Protein AF-N1JIE2-F1 (afdb_monomer_lite)

Foldseek 3Di:
DCPVVVVPVPDDPDLPQPPDPDGDPDRPPDDPVPDDPVVNVVVVVVVVVVVVVVPDPPVVVVVVVVVVVVVVVVVVCCCLQPVPVDPPDPPDDPSPVVNVVVCVVCCCVVCVVVVVVVVVVVVVVVVVDDDD

pLDDT: mean 75.72, std 15.7, range [43.19, 97.88]

Structure (mmCIF, N/CA/C/O backbone):
data_AF-N1JIE2-F1
#
_entry.id   AF-N1JIE2-F1
#
loop_
_atom_site.group_PDB
_atom_site.id
_atom_site.type_symbol
_atom_site.label_atom_id
_atom_site.label_alt_id
_atom_site.label_comp_id
_atom_site.label_asym_id
_atom_site.label_entity_id
_atom_site.label_seq_id
_atom_site.pdbx_PDB_ins_code
_atom_site.Cartn_x
_atom_site.Cartn_y
_atom_site.Cartn_z
_atom_site.occupancy
_atom_site.B_iso_or_equiv
_atom_site.auth_seq_id
_atom_site.auth_comp_id
_atom_site.auth_asym_id
_atom_site.auth_atom_id
_atom_site.pdbx_PDB_model_num
ATOM 1 N N . MET A 1 1 ? -17.533 -10.866 -6.896 1.00 51.88 1 MET A N 1
ATOM 2 C CA . MET A 1 1 ? -17.842 -10.342 -5.540 1.00 51.88 1 MET A CA 1
ATOM 3 C C . MET A 1 1 ? -19.150 -9.529 -5.469 1.00 51.88 1 MET A C 1
ATOM 5 O O . MET A 1 1 ? -19.365 -8.846 -4.476 1.00 51.88 1 MET A O 1
ATOM 9 N N . PHE A 1 2 ? -20.045 -9.614 -6.468 1.00 43.19 2 PHE A N 1
ATOM 10 C CA . PHE A 1 2 ? -21.279 -8.805 -6.540 1.00 43.19 2 PHE A CA 1
ATOM 11 C C . PH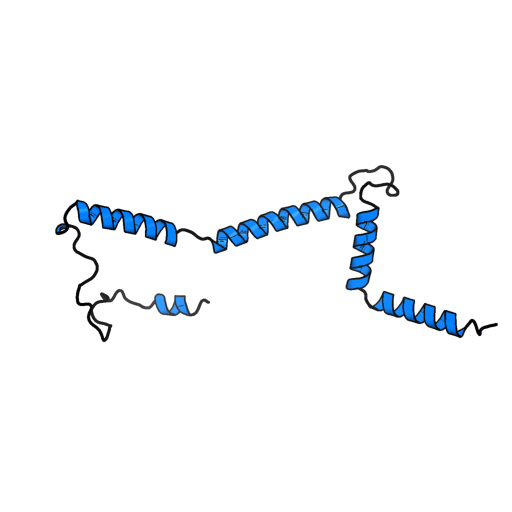E A 1 2 ? -22.567 -9.567 -6.180 1.00 43.19 2 PHE A C 1
ATOM 13 O O . PHE A 1 2 ? -23.608 -8.954 -5.967 1.00 43.19 2 PHE A O 1
ATOM 20 N N . THR A 1 3 ? -22.497 -10.889 -6.004 1.00 48.50 3 THR A N 1
ATOM 21 C CA . THR A 1 3 ? -23.642 -11.733 -5.611 1.00 48.50 3 THR A CA 1
ATOM 22 C C . THR A 1 3 ? -24.183 -11.413 -4.211 1.00 48.50 3 THR A C 1
ATOM 24 O O . THR A 1 3 ? -25.316 -11.748 -3.880 1.00 48.50 3 THR A O 1
ATOM 27 N N . THR A 1 4 ? -23.407 -10.711 -3.382 1.00 54.00 4 THR A N 1
ATOM 28 C CA . THR A 1 4 ? -23.801 -10.304 -2.026 1.00 54.00 4 THR A CA 1
ATOM 29 C C . THR A 1 4 ? -24.613 -9.008 -1.983 1.00 54.00 4 THR A C 1
ATOM 31 O O . THR A 1 4 ? -25.291 -8.765 -0.984 1.00 54.00 4 THR A O 1
ATOM 34 N N . LEU A 1 5 ? -24.568 -8.181 -3.035 1.00 51.78 5 LEU A N 1
ATOM 35 C CA . LEU A 1 5 ? -25.317 -6.919 -3.096 1.00 51.78 5 LEU A CA 1
ATOM 36 C C . LEU A 1 5 ? -26.771 -7.147 -3.516 1.00 51.78 5 LEU A C 1
ATOM 38 O O . LEU A 1 5 ? -27.670 -6.583 -2.898 1.00 51.78 5 LEU A O 1
ATOM 42 N N . ILE A 1 6 ? -27.009 -8.058 -4.462 1.00 54.22 6 ILE A N 1
ATOM 43 C CA . ILE A 1 6 ? -28.364 -8.438 -4.900 1.00 54.22 6 ILE A CA 1
ATOM 44 C C . ILE A 1 6 ? -29.143 -9.081 -3.740 1.00 54.22 6 ILE A C 1
ATOM 46 O O . ILE A 1 6 ? -30.315 -8.789 -3.532 1.00 54.22 6 ILE A O 1
ATOM 50 N N . ARG A 1 7 ? -28.464 -9.854 -2.880 1.00 52.22 7 ARG A N 1
ATOM 51 C CA . ARG A 1 7 ? -29.071 -10.460 -1.682 1.00 52.22 7 ARG A CA 1
ATOM 52 C C . ARG A 1 7 ? -29.411 -9.457 -0.569 1.00 52.22 7 ARG A C 1
ATOM 54 O O . ARG A 1 7 ? -30.134 -9.806 0.355 1.00 52.22 7 ARG A O 1
ATOM 61 N N . ARG A 1 8 ? -28.857 -8.240 -0.613 1.00 47.38 8 ARG A N 1
ATOM 62 C CA . ARG A 1 8 ? -29.042 -7.205 0.422 1.00 47.38 8 ARG A CA 1
ATOM 63 C C . ARG A 1 8 ? -30.113 -6.175 0.082 1.00 47.38 8 ARG A C 1
ATOM 65 O O . ARG A 1 8 ? -30.630 -5.564 1.008 1.00 47.38 8 ARG A O 1
ATOM 72 N N . ALA A 1 9 ? -30.445 -5.993 -1.194 1.00 53.16 9 ALA A N 1
ATOM 73 C CA . ALA A 1 9 ? -31.469 -5.038 -1.619 1.00 53.16 9 ALA A CA 1
ATOM 74 C C . ALA A 1 9 ? -32.904 -5.496 -1.284 1.00 53.16 9 ALA A C 1
ATOM 76 O O . ALA A 1 9 ? -33.776 -4.654 -1.121 1.00 53.16 9 ALA A O 1
ATOM 77 N N . GLY A 1 10 ? -33.138 -6.807 -1.132 1.00 49.38 10 GLY A N 1
ATOM 78 C CA . GLY A 1 10 ? -34.453 -7.382 -0.806 1.00 49.38 10 GLY A CA 1
ATOM 79 C C . GLY A 1 10 ? -34.708 -7.665 0.679 1.00 49.38 10 GLY A C 1
ATOM 80 O O . GLY A 1 10 ? -35.721 -8.270 1.009 1.00 49.38 10 GLY A O 1
ATOM 81 N N . LEU A 1 11 ? -33.798 -7.285 1.585 1.00 48.06 11 LEU A N 1
ATOM 82 C CA . LEU A 1 11 ? -34.021 -7.456 3.022 1.00 48.06 11 LEU A CA 1
ATOM 83 C C . LEU A 1 11 ? -34.729 -6.218 3.570 1.00 48.06 11 LEU A C 1
ATOM 85 O O . LEU A 1 11 ? -34.096 -5.219 3.916 1.00 48.06 11 LEU A O 1
ATOM 89 N N . GLU A 1 12 ? -36.052 -6.315 3.651 1.00 52.25 12 GLU A N 1
ATOM 90 C CA . GLU A 1 12 ? -36.877 -5.479 4.514 1.00 52.25 12 GLU A CA 1
ATOM 91 C C . GLU A 1 12 ? -36.228 -5.389 5.911 1.00 52.25 12 GLU A C 1
ATOM 93 O O . GLU A 1 12 ? -35.657 -6.367 6.410 1.00 52.25 12 GLU A O 1
ATOM 98 N N . LYS A 1 13 ? -36.254 -4.209 6.546 1.00 52.06 13 LYS A N 1
ATOM 99 C CA . LYS A 1 13 ? -35.737 -4.010 7.912 1.00 52.06 13 LYS A CA 1
ATOM 100 C C . LYS A 1 13 ? -36.641 -4.726 8.920 1.00 52.06 13 LYS A C 1
ATOM 102 O O . LYS A 1 13 ? -37.364 -4.098 9.686 1.00 52.06 13 LYS A O 1
ATOM 107 N N . VAL A 1 14 ? -36.564 -6.046 8.963 1.00 53.31 14 VAL A N 1
ATOM 108 C CA . VAL A 1 14 ? -37.106 -6.822 10.069 1.00 53.31 14 VAL A CA 1
ATOM 109 C C . VAL A 1 14 ? -36.276 -6.506 11.318 1.00 53.31 14 VAL A C 1
ATOM 111 O O . VAL A 1 14 ? -35.039 -6.535 11.258 1.00 53.31 14 VAL A O 1
ATOM 114 N N . PRO A 1 15 ? -36.898 -6.158 12.459 1.00 55.75 15 PRO A N 1
ATOM 115 C CA . PRO A 1 15 ? -36.154 -6.025 13.698 1.00 55.75 15 PRO A CA 1
ATOM 116 C C . PRO A 1 15 ? -35.484 -7.377 13.953 1.00 55.75 15 PRO A C 1
ATOM 118 O O . PRO A 1 15 ? -36.150 -8.405 14.044 1.00 55.75 15 PRO A O 1
ATOM 121 N N . PHE A 1 16 ? -34.151 -7.375 14.029 1.00 54.75 16 PHE A N 1
ATOM 122 C CA . PHE A 1 16 ? -33.267 -8.544 14.151 1.00 54.75 16 PHE A CA 1
ATOM 123 C C . PHE A 1 16 ? -33.578 -9.498 15.329 1.00 54.75 16 PHE A C 1
ATOM 125 O O . PHE A 1 16 ? -32.829 -10.439 15.564 1.00 54.75 16 PHE A O 1
ATOM 132 N N . ALA A 1 17 ? -34.648 -9.267 16.088 1.00 54.56 17 ALA A N 1
ATOM 133 C CA . ALA A 1 17 ? -35.045 -10.050 17.246 1.00 54.56 17 ALA A CA 1
ATOM 134 C C . ALA A 1 17 ? -35.741 -11.382 16.900 1.00 54.56 17 ALA A C 1
ATOM 136 O O . ALA A 1 17 ? -35.698 -12.296 17.720 1.00 54.56 17 ALA A O 1
ATOM 137 N N . ASN A 1 18 ? -36.349 -11.524 15.713 1.00 54.69 18 ASN A N 1
ATOM 138 C CA . ASN A 1 18 ? -37.328 -12.602 15.477 1.00 54.69 18 ASN A CA 1
ATOM 139 C C . ASN A 1 18 ? -36.900 -13.677 14.459 1.00 54.69 18 ASN A C 1
ATOM 141 O O . ASN A 1 18 ? -37.648 -14.619 14.229 1.00 54.69 18 ASN A O 1
ATOM 145 N N . ILE A 1 19 ? -35.716 -13.556 13.850 1.00 59.75 19 ILE A N 1
ATOM 146 C CA . ILE A 1 19 ? -35.263 -14.421 12.736 1.00 59.75 19 ILE A CA 1
ATOM 147 C C . ILE A 1 19 ? -34.171 -15.427 13.130 1.00 59.75 19 ILE A C 1
ATOM 149 O O . ILE A 1 19 ? -33.772 -16.254 12.313 1.00 59.75 19 ILE A O 1
ATOM 153 N N . THR A 1 20 ? -33.646 -15.367 14.356 1.00 65.19 20 THR A N 1
ATOM 154 C CA . THR A 1 20 ? -32.570 -16.256 14.810 1.00 65.19 20 THR A CA 1
ATOM 155 C C . THR A 1 20 ? -33.113 -17.321 15.758 1.00 65.19 20 THR A C 1
ATOM 157 O O . THR A 1 20 ? -33.767 -17.000 16.746 1.00 65.19 20 THR A O 1
ATOM 160 N N . CYS A 1 21 ? -32.782 -18.594 15.501 1.00 70.06 21 CYS A N 1
ATOM 161 C CA . CYS A 1 21 ? -33.123 -19.735 16.369 1.00 70.06 21 CYS A CA 1
ATOM 162 C C . CYS A 1 21 ? -32.688 -19.520 17.835 1.00 70.06 21 CYS A C 1
ATOM 164 O O . CYS A 1 21 ? -33.277 -20.066 18.763 1.00 70.06 21 CYS A O 1
ATOM 166 N N . TYR A 1 22 ? -31.677 -18.677 18.047 1.00 64.75 22 TYR A N 1
ATOM 167 C CA . TYR A 1 22 ? -31.234 -18.233 19.359 1.00 64.75 22 TYR A CA 1
ATOM 168 C C . TYR A 1 22 ? -31.669 -16.785 19.592 1.00 64.75 22 TYR A C 1
ATOM 170 O O . TYR A 1 22 ? -31.225 -15.872 18.891 1.00 64.75 22 TYR A O 1
ATOM 178 N N . LYS A 1 23 ? -32.527 -16.571 20.594 1.00 66.31 23 LYS A N 1
ATOM 179 C CA . LYS A 1 23 ? -32.925 -15.234 21.055 1.00 66.31 23 LYS A CA 1
ATOM 180 C C . LYS A 1 23 ? -31.768 -14.608 21.829 1.00 66.31 23 LYS A C 1
ATOM 182 O O . LYS A 1 23 ? -31.193 -15.243 22.717 1.00 66.31 23 LYS A O 1
ATOM 187 N N . SER A 1 24 ? -31.413 -13.359 21.529 1.00 69.25 24 SER A N 1
ATOM 188 C CA . SER A 1 24 ? -30.429 -12.656 22.350 1.00 69.25 24 SER A CA 1
ATOM 189 C C . SER A 1 24 ? -31.008 -12.433 23.751 1.00 69.25 24 SER A C 1
ATOM 191 O O . SER A 1 24 ? -32.102 -11.899 23.904 1.00 69.25 24 SER A O 1
ATOM 193 N N . LYS A 1 25 ? -30.262 -12.801 24.805 1.00 69.19 25 LYS A N 1
ATOM 194 C CA . LYS A 1 25 ? -30.674 -12.540 26.203 1.00 69.19 25 LYS A CA 1
ATOM 195 C C . LYS A 1 25 ? -30.877 -11.045 26.488 1.00 69.19 25 LYS A C 1
ATOM 197 O O . LYS A 1 25 ? -31.563 -10.684 27.435 1.00 69.19 25 LYS A O 1
ATOM 202 N N . LYS A 1 26 ? -30.251 -10.177 25.687 1.00 71.25 26 LYS A N 1
ATOM 203 C CA . LYS A 1 26 ? -30.372 -8.724 25.770 1.00 71.25 26 LYS A CA 1
ATOM 204 C C . LYS A 1 26 ? -30.711 -8.165 24.396 1.00 71.25 26 LYS A C 1
ATOM 206 O O . LYS A 1 26 ? -30.048 -8.512 23.416 1.00 71.25 26 LYS A O 1
ATOM 211 N N . VAL A 1 27 ? -31.729 -7.313 24.330 1.00 72.12 27 VAL A N 1
ATOM 212 C CA . VAL A 1 27 ? -32.074 -6.571 23.115 1.00 72.12 27 VAL A CA 1
ATOM 213 C C . VAL A 1 27 ? -30.975 -5.542 22.852 1.00 72.12 27 VAL A C 1
ATOM 215 O O . VAL A 1 27 ? -30.501 -4.860 23.763 1.00 72.12 27 VAL A O 1
ATOM 218 N N . TRP A 1 28 ? -30.522 -5.485 21.605 1.00 72.56 28 TRP A N 1
ATOM 219 C CA . TRP A 1 28 ? -29.651 -4.432 21.097 1.00 72.56 28 TRP A CA 1
ATOM 220 C C . TRP A 1 28 ? -30.497 -3.555 20.166 1.00 72.56 28 TRP A C 1
ATOM 222 O O . TRP A 1 28 ? -31.269 -4.131 19.400 1.00 72.56 28 TRP A O 1
ATOM 232 N N . PRO A 1 29 ? -30.372 -2.216 20.155 1.00 80.56 29 PRO A N 1
ATOM 233 C CA . PRO A 1 29 ? -29.461 -1.351 20.909 1.00 80.56 29 PRO A CA 1
ATOM 234 C C . PRO A 1 29 ? -29.870 -1.187 22.383 1.00 80.56 29 PRO A C 1
ATOM 236 O O . PRO A 1 29 ? -31.047 -1.307 22.702 1.00 80.56 29 PRO A O 1
ATOM 239 N N . PRO A 1 30 ? -28.922 -0.911 23.296 1.00 81.12 30 PRO A N 1
ATOM 240 C CA . PRO A 1 30 ? -29.272 -0.528 24.659 1.00 81.12 30 PRO A CA 1
ATOM 241 C C . PRO A 1 30 ? -29.927 0.861 24.677 1.00 81.12 30 PRO A C 1
ATOM 243 O O . PRO A 1 30 ? -29.462 1.768 23.987 1.00 81.12 30 PRO A O 1
ATOM 246 N N . ASP A 1 31 ? -30.946 1.043 25.516 1.00 84.62 31 ASP A N 1
ATOM 247 C CA . ASP A 1 31 ? -31.550 2.356 25.760 1.00 84.62 31 ASP A CA 1
ATOM 248 C C . ASP A 1 31 ? -30.521 3.300 26.403 1.00 84.62 31 ASP A C 1
ATOM 250 O O . ASP A 1 31 ? -30.138 3.132 27.564 1.00 84.62 31 ASP A O 1
ATOM 254 N N . PHE A 1 32 ? -30.060 4.304 25.652 1.00 80.81 32 PHE A N 1
ATOM 255 C CA . PHE A 1 32 ? -29.037 5.248 26.119 1.00 80.81 32 PHE A CA 1
ATOM 256 C C . PHE A 1 32 ? -29.528 6.185 27.227 1.00 80.81 32 PHE A C 1
ATOM 258 O O . PHE A 1 32 ? -28.719 6.619 28.039 1.00 80.81 32 PHE A O 1
ATOM 265 N N . SER A 1 33 ? -30.837 6.427 27.316 1.00 84.81 33 SER A N 1
ATOM 266 C CA . SER A 1 33 ? -31.453 7.269 28.350 1.00 84.81 33 SER A CA 1
ATOM 267 C C . SER A 1 33 ? -31.403 6.663 29.755 1.00 84.81 33 SER A C 1
ATOM 269 O O . SER A 1 33 ? -31.499 7.390 30.736 1.00 84.81 33 SER A O 1
ATOM 271 N N . LYS A 1 34 ? -31.236 5.339 29.869 1.00 87.50 34 LYS A N 1
ATOM 272 C CA . LYS A 1 34 ? -31.198 4.610 31.150 1.00 87.50 34 LYS A CA 1
ATOM 273 C C . LYS A 1 34 ? -29.769 4.342 31.643 1.00 87.50 34 LYS A C 1
ATOM 275 O O . LYS A 1 34 ? -29.583 3.735 32.695 1.00 87.50 34 LYS A O 1
ATOM 280 N N . LEU A 1 35 ? -28.750 4.720 30.866 1.00 85.31 35 LEU A N 1
ATOM 281 C CA . LEU A 1 35 ? -27.343 4.454 31.167 1.00 85.31 35 LEU A CA 1
ATOM 282 C C . LEU A 1 35 ? -26.718 5.612 31.952 1.00 85.31 35 LEU A C 1
ATOM 284 O O . LEU A 1 35 ? -26.958 6.779 31.667 1.00 85.31 35 LEU A O 1
ATOM 288 N N . SER A 1 36 ? -25.834 5.289 32.899 1.00 93.19 36 SER A N 1
ATOM 289 C CA . SER A 1 36 ? -25.010 6.304 33.565 1.00 93.19 36 SER A CA 1
ATOM 290 C C . SER A 1 36 ? -24.124 7.034 32.545 1.00 93.19 36 SER A C 1
ATOM 292 O O . SER A 1 36 ? -23.556 6.397 31.650 1.00 93.19 36 SER A O 1
ATOM 294 N N . ALA A 1 37 ? -23.905 8.341 32.730 1.00 91.75 37 ALA A N 1
ATOM 295 C CA . ALA A 1 37 ? -23.042 9.165 31.872 1.00 91.75 37 ALA A CA 1
ATOM 296 C C . ALA A 1 37 ? -21.640 8.554 31.666 1.00 91.75 37 ALA A C 1
ATOM 298 O O . ALA A 1 37 ? -21.089 8.558 30.561 1.00 91.75 37 ALA A O 1
ATOM 299 N N . LYS A 1 38 ? -21.082 7.913 32.704 1.00 93.88 38 LYS A N 1
ATOM 300 C CA . LYS A 1 38 ? -19.796 7.198 32.621 1.00 93.88 38 LYS A CA 1
ATOM 301 C C . LYS A 1 38 ? -19.849 6.031 31.632 1.00 93.88 38 LYS A C 1
ATOM 303 O O . LYS A 1 38 ? -18.882 5.775 30.911 1.00 93.88 38 LYS A O 1
ATOM 308 N N . GLN A 1 39 ? -20.955 5.291 31.599 1.00 90.25 39 GLN A N 1
ATOM 309 C CA . GLN A 1 39 ? -21.143 4.171 30.675 1.00 90.25 39 GLN A CA 1
ATOM 310 C C . GLN A 1 39 ? -21.409 4.665 29.251 1.00 90.25 39 GLN A C 1
ATOM 312 O O . GLN A 1 39 ? -20.815 4.126 28.313 1.00 90.25 39 GLN A O 1
ATOM 317 N N . GLN A 1 40 ? -22.218 5.715 29.095 1.00 91.94 40 GLN A N 1
ATOM 318 C CA . GLN A 1 40 ? -22.467 6.364 27.809 1.00 91.94 40 GLN A CA 1
ATOM 319 C C . GLN A 1 40 ? -21.158 6.829 27.155 1.00 91.94 40 GLN A C 1
ATOM 321 O O . GLN A 1 40 ? -20.861 6.432 26.025 1.00 91.94 40 GLN A O 1
ATOM 326 N N . PHE A 1 41 ? -20.297 7.527 27.900 1.00 94.31 41 PHE A N 1
ATOM 327 C CA . PHE A 1 41 ? -18.996 7.977 27.400 1.00 94.31 41 PHE A CA 1
ATOM 328 C C . PHE A 1 41 ? -18.108 6.817 26.906 1.00 94.31 41 PHE A C 1
ATOM 330 O O . PHE A 1 41 ? -17.430 6.913 25.875 1.00 94.31 41 PHE A O 1
ATOM 337 N N . ARG A 1 42 ? -18.129 5.661 27.591 1.00 93.94 42 ARG A N 1
ATOM 338 C CA . ARG A 1 42 ? -17.390 4.462 27.143 1.00 93.94 42 ARG A CA 1
ATOM 339 C C . ARG A 1 42 ? -17.929 3.919 25.820 1.00 93.94 42 ARG A C 1
ATOM 341 O O . ARG A 1 42 ? -17.131 3.466 24.990 1.00 93.94 42 ARG A O 1
ATOM 348 N N . PHE A 1 43 ? -19.246 3.939 25.618 1.00 92.50 43 PHE A N 1
ATOM 349 C CA . PHE A 1 43 ? -19.859 3.510 24.361 1.00 92.50 43 PHE A CA 1
ATOM 350 C C . PHE A 1 43 ? -19.547 4.474 23.225 1.00 92.50 43 PHE A C 1
ATOM 352 O O . PHE A 1 43 ? -19.086 4.019 22.178 1.00 92.50 43 PHE A O 1
ATOM 359 N N . GLU A 1 44 ? -19.675 5.778 23.446 1.00 93.88 44 GLU A N 1
ATOM 360 C CA . GLU A 1 44 ? -19.315 6.802 22.462 1.00 93.88 44 GLU A CA 1
ATOM 361 C C . GLU A 1 44 ? -17.853 6.677 22.026 1.00 93.88 44 GLU A C 1
ATOM 363 O O . GLU A 1 44 ? -17.550 6.627 20.830 1.00 93.88 44 GLU A O 1
ATOM 368 N N . ARG A 1 45 ? -16.929 6.512 22.983 1.00 96.12 45 ARG A N 1
ATOM 369 C CA . ARG A 1 45 ? -15.508 6.294 22.680 1.00 96.12 45 ARG A CA 1
ATOM 370 C C . ARG A 1 45 ? -15.290 5.024 21.855 1.00 96.12 45 ARG A C 1
ATOM 372 O O . ARG A 1 45 ? -14.485 5.022 20.921 1.00 96.12 45 ARG A O 1
ATOM 379 N N . LYS A 1 46 ? -15.994 3.933 22.174 1.00 93.94 46 LYS A N 1
ATOM 380 C CA . LYS A 1 46 ? -15.910 2.666 21.428 1.00 93.94 46 LYS A CA 1
ATOM 381 C C . LYS A 1 46 ? -16.479 2.810 20.013 1.00 93.94 46 LYS A C 1
ATOM 383 O O . LYS A 1 46 ? -15.877 2.280 19.078 1.00 93.94 46 LYS A O 1
ATOM 388 N N . LEU A 1 47 ? -17.576 3.545 19.844 1.00 92.06 47 LEU A N 1
ATOM 389 C CA . LEU A 1 47 ? -18.186 3.829 18.545 1.00 92.06 47 LEU A CA 1
ATOM 390 C C . LEU A 1 47 ? -17.263 4.679 17.672 1.00 92.06 47 LEU A C 1
ATOM 392 O O . LEU A 1 47 ? -16.971 4.255 16.558 1.00 92.06 47 LEU A O 1
ATOM 396 N N . LYS A 1 48 ? -16.710 5.784 18.190 1.00 94.94 48 LYS A N 1
ATOM 397 C CA . LYS A 1 48 ? -15.745 6.637 17.464 1.00 94.94 48 LYS A CA 1
ATOM 398 C C . LYS A 1 48 ? -14.513 5.855 16.989 1.00 94.94 48 LYS A C 1
ATOM 400 O O . LYS A 1 48 ? -14.040 6.032 15.869 1.00 94.94 48 LYS A O 1
ATOM 405 N N . ARG A 1 49 ? -13.996 4.941 17.817 1.00 96.31 49 ARG A N 1
ATOM 406 C CA . ARG A 1 49 ? -12.873 4.062 17.435 1.00 96.31 49 ARG A CA 1
ATOM 407 C C . ARG A 1 49 ? -13.262 3.088 16.323 1.00 96.31 49 ARG A C 1
ATOM 409 O O . ARG A 1 49 ? -12.526 2.932 15.352 1.00 96.31 49 ARG A O 1
ATOM 416 N N . ARG A 1 50 ? -14.414 2.427 16.463 1.00 94.44 50 ARG A N 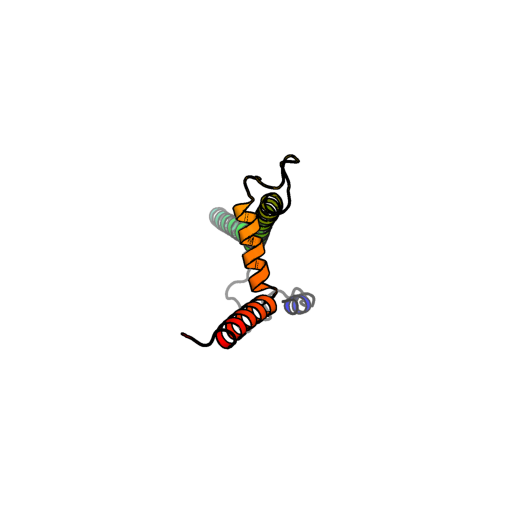1
ATOM 417 C CA . ARG A 1 50 ? -14.901 1.449 15.480 1.00 94.44 50 ARG A CA 1
ATOM 418 C C . ARG A 1 50 ? -15.283 2.110 14.161 1.00 94.44 50 ARG A C 1
ATOM 420 O O . ARG A 1 50 ? -14.998 1.529 13.120 1.00 94.44 50 ARG A O 1
ATOM 427 N N . SER A 1 51 ? -15.866 3.308 14.187 1.00 91.50 51 SER A N 1
ATOM 428 C CA . SER A 1 51 ? -16.168 4.070 12.976 1.00 91.50 51 SER A CA 1
ATOM 429 C C . SER A 1 51 ? -14.877 4.445 12.259 1.00 91.50 51 SER A C 1
ATOM 431 O O . SER A 1 51 ? -14.745 4.111 11.088 1.00 91.50 51 SER A O 1
ATOM 433 N N . LYS A 1 52 ? -13.871 4.991 12.959 1.00 89.69 52 LYS A N 1
ATOM 434 C CA . LYS A 1 52 ? -12.550 5.271 12.369 1.00 89.69 52 LYS A CA 1
ATOM 435 C C . LYS A 1 52 ? -11.942 4.032 11.700 1.00 89.69 52 LYS A C 1
ATOM 437 O O . LYS A 1 52 ? -11.417 4.133 10.597 1.00 89.69 52 LYS A O 1
ATOM 442 N N . LEU A 1 53 ? -12.063 2.857 12.322 1.00 88.56 53 LEU A N 1
ATOM 443 C CA . LEU A 1 53 ? -11.555 1.605 11.752 1.00 88.56 53 LEU A CA 1
ATOM 444 C C . LEU A 1 53 ? -12.372 1.106 10.546 1.00 88.56 53 LEU A C 1
ATOM 446 O O . LEU A 1 53 ? -11.801 0.557 9.611 1.00 88.56 53 LEU A O 1
ATOM 450 N N . LYS A 1 54 ? -13.698 1.293 10.543 1.00 86.50 54 LYS A N 1
ATOM 451 C CA . LYS A 1 54 ? -14.573 0.939 9.408 1.00 86.50 54 LYS A CA 1
ATOM 452 C C . LYS A 1 54 ? -14.389 1.877 8.215 1.00 86.50 54 LYS A C 1
ATOM 454 O O . LYS A 1 54 ? -14.485 1.429 7.076 1.00 86.50 54 LYS A O 1
ATOM 459 N N . TRP A 1 55 ? -14.125 3.152 8.491 1.00 84.81 55 TRP A N 1
ATOM 460 C CA . TRP A 1 55 ? -13.863 4.181 7.488 1.00 84.81 55 TRP A CA 1
ATOM 461 C C . TRP A 1 55 ? -12.427 4.152 6.965 1.00 84.81 55 TRP A C 1
ATOM 463 O O . TRP A 1 55 ? -12.175 4.628 5.862 1.00 84.81 55 TRP A O 1
ATOM 473 N N . ALA A 1 56 ? -11.490 3.539 7.692 1.00 89.06 56 ALA A N 1
ATOM 474 C CA . ALA A 1 56 ? -10.172 3.251 7.151 1.00 89.06 56 ALA A CA 1
ATOM 475 C C . ALA A 1 56 ? -10.310 2.318 5.931 1.00 89.06 56 ALA A C 1
ATOM 477 O O . ALA A 1 56 ? -10.774 1.181 6.042 1.00 89.06 56 ALA A O 1
ATOM 478 N N . ARG A 1 57 ? -9.886 2.788 4.749 1.00 87.19 57 ARG A N 1
ATOM 479 C CA . ARG A 1 57 ? -9.824 2.005 3.499 1.00 87.19 57 ARG A CA 1
ATOM 480 C C . ARG A 1 57 ? -8.373 1.647 3.155 1.00 87.19 57 ARG A C 1
ATOM 482 O O . ARG A 1 57 ? -7.837 2.136 2.162 1.00 87.19 57 ARG A O 1
ATOM 489 N N . PRO A 1 58 ? -7.713 0.769 3.935 1.00 89.19 58 PRO A N 1
ATOM 490 C CA . PRO A 1 58 ? -6.290 0.493 3.760 1.00 89.19 58 PRO A CA 1
ATOM 491 C C . PRO A 1 58 ? -5.974 -0.140 2.401 1.00 89.19 58 PRO A C 1
ATOM 493 O O . PRO A 1 58 ? -4.908 0.104 1.856 1.00 89.19 58 PRO A O 1
ATOM 496 N N . ARG A 1 59 ? -6.892 -0.927 1.824 1.00 88.94 59 ARG A N 1
ATOM 497 C CA . ARG A 1 59 ? -6.693 -1.555 0.506 1.00 88.94 59 ARG A CA 1
ATOM 498 C C . ARG A 1 59 ? -6.668 -0.532 -0.631 1.00 88.94 59 ARG A C 1
ATOM 500 O O . ARG A 1 59 ? -5.813 -0.633 -1.498 1.00 88.94 59 ARG A O 1
ATOM 507 N N . TRP A 1 60 ? -7.561 0.458 -0.592 1.00 91.06 60 TRP A N 1
ATOM 508 C CA . TRP A 1 60 ? -7.607 1.519 -1.600 1.00 91.06 60 TRP A CA 1
ATOM 509 C C . TRP A 1 60 ? -6.363 2.401 -1.526 1.00 91.06 60 TRP A C 1
ATOM 511 O O . TRP A 1 60 ? -5.689 2.601 -2.527 1.00 91.06 60 TRP A O 1
ATOM 521 N N . VAL A 1 61 ? -5.988 2.827 -0.315 1.00 93.25 61 VAL A N 1
ATOM 522 C CA . VAL A 1 61 ? -4.773 3.628 -0.099 1.00 93.25 61 VAL A CA 1
ATOM 523 C C . VAL A 1 61 ? -3.520 2.872 -0.547 1.00 93.25 61 VAL A C 1
ATOM 525 O O . VAL A 1 61 ? -2.649 3.464 -1.172 1.00 93.25 61 VAL A O 1
ATOM 528 N N . LYS A 1 62 ? -3.428 1.562 -0.275 1.00 95.06 62 LYS A N 1
ATOM 529 C CA . LYS A 1 62 ? -2.334 0.723 -0.790 1.00 95.06 62 LYS A CA 1
ATOM 530 C C . LYS A 1 62 ? -2.309 0.700 -2.320 1.00 95.06 62 LYS A C 1
ATOM 532 O O . LYS A 1 62 ? -1.243 0.885 -2.890 1.00 95.06 62 LYS A O 1
ATOM 537 N N . GLY A 1 63 ? -3.465 0.525 -2.965 1.00 96.81 63 GLY A N 1
ATOM 538 C CA . GLY A 1 63 ? -3.578 0.547 -4.426 1.00 96.81 63 GLY A CA 1
ATOM 539 C C . GLY A 1 63 ? -3.113 1.871 -5.031 1.00 96.81 63 GLY A C 1
ATOM 540 O O . GLY A 1 63 ? -2.268 1.865 -5.916 1.00 96.81 63 GLY A O 1
ATOM 541 N N . VAL A 1 64 ? -3.580 3.002 -4.492 1.00 96.94 64 VAL A N 1
ATOM 542 C CA . VAL A 1 64 ? -3.166 4.338 -4.956 1.00 96.94 64 VAL A CA 1
ATOM 543 C C . VAL A 1 64 ? -1.667 4.561 -4.754 1.00 96.94 64 VAL A C 1
ATOM 545 O O . VAL A 1 64 ? -1.012 5.080 -5.646 1.00 96.94 64 VAL A O 1
ATOM 548 N N . LYS A 1 65 ? -1.094 4.122 -3.626 1.00 96.50 65 LYS A N 1
ATOM 549 C CA . LYS A 1 65 ? 0.354 4.235 -3.384 1.00 96.50 65 LYS A CA 1
ATOM 550 C C . LYS A 1 65 ? 1.186 3.415 -4.370 1.00 96.50 65 LYS A C 1
ATOM 552 O O . LYS A 1 65 ? 2.217 3.894 -4.827 1.00 96.50 65 LYS A O 1
ATOM 557 N N . ILE A 1 66 ? 0.739 2.204 -4.705 1.00 97.81 66 ILE A N 1
ATOM 558 C CA . ILE A 1 66 ? 1.392 1.377 -5.730 1.00 97.81 66 ILE A CA 1
ATOM 559 C C . ILE A 1 66 ? 1.270 2.055 -7.094 1.00 97.81 66 ILE A C 1
ATOM 561 O O . ILE A 1 66 ? 2.271 2.173 -7.790 1.00 97.81 66 ILE A O 1
ATOM 565 N N . ALA A 1 67 ? 0.083 2.557 -7.444 1.00 97.69 67 ALA A N 1
ATOM 566 C CA . ALA A 1 67 ? -0.140 3.271 -8.698 1.00 97.69 67 ALA A CA 1
ATOM 567 C C . ALA A 1 67 ? 0.754 4.518 -8.808 1.00 97.69 67 ALA A C 1
ATOM 569 O O . ALA A 1 67 ? 1.405 4.718 -9.828 1.00 97.69 67 ALA A O 1
ATOM 570 N N . GLN A 1 68 ? 0.867 5.299 -7.733 1.00 97.38 68 GLN A N 1
ATOM 571 C CA . GLN A 1 68 ? 1.735 6.474 -7.663 1.00 97.38 68 GLN A CA 1
ATOM 572 C C . GLN A 1 68 ? 3.216 6.105 -7.825 1.00 97.38 68 GLN A C 1
ATOM 574 O O . GLN A 1 68 ? 3.942 6.764 -8.563 1.00 97.38 68 GLN A O 1
ATOM 579 N N . LEU A 1 69 ? 3.681 5.040 -7.166 1.00 97.56 69 LEU A N 1
ATOM 580 C CA . LEU A 1 69 ? 5.064 4.585 -7.324 1.00 97.56 69 LEU A CA 1
ATOM 581 C C . LEU A 1 69 ? 5.310 4.039 -8.737 1.00 97.56 69 LEU A C 1
ATOM 583 O O . LEU A 1 69 ? 6.343 4.334 -9.332 1.00 97.56 69 LEU A O 1
ATOM 587 N N . SER A 1 70 ? 4.342 3.316 -9.307 1.00 97.38 70 SER A N 1
ATOM 588 C CA . SER A 1 70 ? 4.432 2.837 -10.687 1.00 97.38 70 SER A CA 1
ATOM 589 C C . SER A 1 70 ? 4.453 3.979 -11.697 1.00 97.38 70 SER A C 1
ATOM 591 O O . SER A 1 70 ? 5.241 3.920 -12.632 1.00 97.38 70 SER A O 1
ATOM 593 N N . SER A 1 71 ? 3.670 5.047 -11.499 1.00 97.88 71 SER A N 1
ATOM 594 C CA . SER A 1 71 ? 3.669 6.185 -12.421 1.00 97.88 71 SER A CA 1
ATOM 595 C C . SER A 1 71 ? 5.003 6.923 -12.389 1.00 97.88 71 SER A C 1
ATOM 597 O O . SER A 1 71 ? 5.522 7.278 -13.441 1.00 97.88 71 SER A O 1
ATOM 599 N N . ILE A 1 72 ? 5.595 7.100 -11.201 1.00 96.31 72 ILE A N 1
ATOM 600 C CA . ILE A 1 72 ? 6.932 7.694 -11.061 1.00 96.31 72 ILE A CA 1
ATOM 601 C C . ILE A 1 72 ? 7.975 6.827 -11.776 1.00 96.31 72 ILE A C 1
ATOM 603 O O . ILE A 1 72 ? 8.789 7.348 -12.534 1.00 96.31 72 ILE A O 1
ATOM 607 N N . LEU A 1 73 ? 7.933 5.506 -11.578 1.00 95.88 73 LEU A N 1
ATOM 608 C CA . LEU A 1 73 ? 8.868 4.580 -12.216 1.00 95.88 73 LEU A CA 1
ATOM 609 C C . LEU A 1 73 ? 8.734 4.613 -13.743 1.00 95.88 73 LEU A C 1
ATOM 611 O O . LEU A 1 73 ? 9.746 4.721 -14.427 1.00 95.88 73 LEU A O 1
ATOM 615 N N . ILE A 1 74 ? 7.508 4.590 -14.275 1.00 94.00 74 ILE A N 1
ATOM 616 C CA . ILE A 1 74 ? 7.247 4.681 -15.721 1.00 94.00 74 ILE A CA 1
ATOM 617 C C . ILE A 1 74 ? 7.853 5.964 -16.301 1.00 94.00 74 ILE A C 1
ATOM 619 O O . ILE A 1 74 ? 8.529 5.905 -17.327 1.00 94.00 74 ILE A O 1
ATOM 623 N N . VAL A 1 75 ? 7.668 7.108 -15.634 1.00 93.81 75 VAL A N 1
ATOM 624 C CA . VAL A 1 75 ? 8.240 8.389 -16.082 1.00 93.81 75 VAL A CA 1
ATOM 625 C C . VAL A 1 75 ? 9.769 8.368 -16.029 1.00 93.81 75 VAL A C 1
ATOM 627 O O . VAL A 1 75 ? 10.406 8.826 -16.973 1.00 93.81 75 VAL A O 1
ATOM 630 N N . MET A 1 76 ? 10.374 7.799 -14.981 1.00 91.50 76 MET A N 1
ATOM 631 C CA . MET A 1 76 ? 11.836 7.662 -14.904 1.00 91.50 76 MET A CA 1
ATOM 632 C C . MET A 1 76 ? 12.392 6.761 -16.012 1.00 91.50 76 MET A C 1
ATOM 634 O O . MET A 1 76 ? 13.367 7.123 -16.663 1.00 91.50 76 MET A O 1
ATOM 638 N N . VAL A 1 77 ? 11.754 5.616 -16.264 1.00 89.75 77 VAL A N 1
ATOM 639 C CA . VAL A 1 77 ? 12.128 4.686 -17.342 1.00 89.75 77 VAL A CA 1
ATOM 640 C C . VAL A 1 77 ? 12.023 5.378 -18.700 1.00 89.75 77 VAL A C 1
ATOM 642 O O . VAL A 1 77 ? 12.963 5.302 -19.489 1.00 89.75 77 VAL A O 1
ATOM 645 N N . TYR A 1 78 ? 10.939 6.118 -18.950 1.00 87.00 78 TYR A N 1
ATOM 646 C CA . TYR A 1 78 ? 10.792 6.922 -20.164 1.00 87.00 78 TYR A CA 1
ATOM 647 C C . TYR A 1 78 ? 11.886 7.995 -20.288 1.00 87.00 78 TYR A C 1
ATOM 649 O O . TYR A 1 78 ? 12.497 8.137 -21.346 1.00 87.00 78 TYR A O 1
ATOM 657 N N . GLY A 1 79 ? 12.186 8.701 -19.195 1.00 85.19 79 GLY A N 1
ATOM 658 C CA . GLY A 1 79 ? 13.253 9.699 -19.136 1.00 85.19 79 GLY A CA 1
ATOM 659 C C . GLY A 1 79 ? 14.630 9.131 -19.491 1.00 85.19 79 GLY A C 1
ATOM 660 O O . GLY A 1 79 ? 15.373 9.738 -20.248 1.00 85.19 79 GLY A O 1
ATOM 661 N N . VAL A 1 80 ? 14.968 7.940 -19.003 1.00 83.62 80 VAL A N 1
ATOM 662 C CA . VAL A 1 80 ? 16.271 7.312 -19.283 1.00 83.62 80 VAL A CA 1
ATOM 663 C C . VAL A 1 80 ? 16.323 6.724 -20.703 1.00 83.62 80 VAL A C 1
ATOM 665 O O . VAL A 1 80 ? 17.309 6.887 -21.429 1.00 83.62 80 VAL A O 1
ATOM 668 N N . LEU A 1 81 ? 15.263 6.037 -21.136 1.00 79.19 81 LEU A N 1
ATOM 669 C CA . LEU A 1 81 ? 15.269 5.267 -22.387 1.00 79.19 81 LEU A CA 1
ATOM 670 C C . LEU A 1 81 ? 14.866 6.055 -23.629 1.00 79.19 81 LEU A C 1
ATOM 672 O O . LEU A 1 81 ? 15.306 5.683 -24.711 1.00 79.19 81 LEU A O 1
ATOM 676 N N . PHE A 1 82 ? 14.066 7.110 -23.500 1.00 71.56 82 PHE A N 1
ATOM 677 C CA . PHE A 1 82 ? 13.491 7.806 -24.656 1.00 71.56 82 PHE A CA 1
ATOM 678 C C . PHE A 1 82 ? 13.720 9.313 -24.643 1.00 71.56 82 PHE A C 1
ATOM 680 O O . PHE A 1 82 ? 13.790 9.908 -25.715 1.00 71.56 82 PHE A O 1
ATOM 687 N N . MET A 1 83 ? 13.875 9.941 -23.473 1.00 70.06 83 MET A N 1
ATOM 688 C CA . MET A 1 83 ? 14.195 11.366 -23.428 1.00 70.06 83 MET A CA 1
ATOM 689 C C . MET A 1 83 ? 15.645 11.569 -23.869 1.00 70.06 83 MET A C 1
ATOM 691 O O . MET A 1 83 ? 16.592 11.220 -23.164 1.00 70.06 83 MET A O 1
ATOM 695 N N . ASP A 1 84 ? 15.816 12.102 -25.073 1.00 64.75 84 ASP A N 1
ATOM 696 C CA . ASP A 1 84 ? 17.112 12.539 -25.569 1.00 64.75 84 ASP A CA 1
ATOM 697 C C . ASP A 1 84 ? 17.378 13.945 -25.024 1.00 64.75 84 ASP A C 1
ATOM 699 O O . ASP A 1 84 ? 17.011 14.956 -25.619 1.00 64.75 84 ASP A O 1
ATOM 703 N N . LEU A 1 85 ? 17.907 14.004 -23.798 1.00 59.25 85 LEU A N 1
ATOM 704 C CA . LEU A 1 85 ? 18.122 15.264 -23.076 1.00 59.25 85 LEU A CA 1
ATOM 705 C C . LEU A 1 85 ? 19.234 16.125 -23.709 1.00 59.25 85 LEU A C 1
ATOM 707 O O . LEU A 1 85 ? 19.425 17.279 -23.337 1.00 59.25 85 LEU A O 1
ATOM 711 N N . SER A 1 86 ? 19.959 15.572 -24.675 1.00 52.66 86 SER A N 1
ATOM 712 C CA . SER A 1 86 ? 21.105 16.189 -25.323 1.00 52.66 86 SER A CA 1
ATOM 713 C C . SER A 1 86 ? 20.955 16.047 -26.830 1.00 52.66 86 SER A C 1
ATOM 715 O O . SER A 1 86 ? 21.369 15.052 -27.410 1.00 52.66 86 SER A O 1
ATOM 717 N N . ALA A 1 87 ? 20.433 17.090 -27.476 1.00 53.78 87 ALA A N 1
ATOM 718 C CA . ALA A 1 87 ? 20.422 17.262 -28.932 1.00 53.78 87 ALA A CA 1
ATOM 719 C C . ALA A 1 87 ? 21.837 17.361 -29.562 1.00 53.78 87 ALA A C 1
ATOM 721 O O . ALA A 1 87 ? 21.989 17.850 -30.678 1.00 53.78 87 ALA A O 1
ATOM 722 N N . GLN A 1 88 ? 22.885 16.936 -28.851 1.00 52.50 88 GLN A N 1
ATOM 723 C CA . GLN A 1 88 ? 24.279 17.046 -29.250 1.00 52.50 88 GLN A CA 1
ATOM 724 C C . GLN A 1 88 ? 24.951 15.680 -29.048 1.00 52.50 88 GLN A C 1
ATOM 726 O O . GLN A 1 88 ? 25.226 15.257 -27.930 1.00 52.50 88 GLN A O 1
ATOM 731 N N . ASP A 1 89 ? 25.133 14.994 -30.176 1.00 54.00 89 ASP A N 1
ATOM 732 C CA . ASP A 1 89 ? 25.792 13.702 -30.376 1.00 54.00 89 ASP A CA 1
ATOM 733 C C . ASP A 1 89 ? 25.228 12.483 -29.622 1.00 54.00 89 ASP A C 1
ATOM 735 O O . ASP A 1 89 ? 25.698 12.053 -28.567 1.00 54.00 89 ASP A O 1
ATOM 739 N N . SER A 1 90 ? 24.315 11.798 -30.316 1.00 55.22 90 SER A N 1
ATOM 740 C CA . SER A 1 90 ? 23.706 10.491 -30.021 1.00 55.22 90 SER A CA 1
ATOM 741 C C . SER A 1 90 ? 24.679 9.315 -29.808 1.00 55.22 90 SER A C 1
ATOM 743 O O . SER A 1 90 ? 24.243 8.178 -29.627 1.00 55.22 90 SER A O 1
ATOM 745 N N . ARG A 1 91 ? 25.995 9.557 -29.805 1.00 55.94 91 ARG A N 1
ATOM 746 C CA . ARG A 1 91 ? 27.034 8.545 -29.561 1.00 55.94 91 ARG A CA 1
ATOM 747 C C . ARG A 1 91 ? 27.507 8.487 -28.103 1.00 55.94 91 ARG A C 1
ATOM 749 O O . ARG A 1 91 ? 27.909 7.412 -27.667 1.00 55.94 91 ARG A O 1
ATOM 756 N N . ASN A 1 92 ? 27.388 9.577 -27.331 1.00 59.00 92 ASN A N 1
ATOM 757 C CA . ASN A 1 92 ? 28.029 9.701 -26.008 1.00 59.00 92 ASN A CA 1
ATOM 758 C C . ASN A 1 92 ? 27.065 10.107 -24.873 1.00 59.00 92 ASN A C 1
ATOM 760 O O . ASN A 1 92 ? 27.489 10.678 -23.869 1.00 59.00 92 ASN A O 1
ATOM 764 N N . GLY A 1 93 ? 25.762 9.845 -25.014 1.00 67.44 93 GLY A N 1
ATOM 765 C CA . GLY A 1 93 ? 24.786 10.185 -23.975 1.00 67.44 93 GLY A CA 1
ATOM 766 C C . GLY A 1 93 ? 25.067 9.464 -22.641 1.00 67.44 93 GLY A C 1
ATOM 767 O O . GLY A 1 93 ? 25.477 8.299 -22.650 1.00 67.44 93 GLY A O 1
ATOM 768 N N . PRO A 1 94 ? 24.789 10.091 -21.479 1.00 70.75 94 PRO A N 1
ATOM 769 C CA . PRO A 1 94 ? 25.122 9.544 -20.154 1.00 70.75 94 PRO A CA 1
ATOM 770 C C . PRO A 1 94 ? 24.431 8.205 -19.843 1.00 70.75 94 PRO A C 1
ATOM 772 O O . PRO A 1 94 ? 24.892 7.444 -18.998 1.00 70.75 94 PRO A O 1
ATOM 775 N N . PHE A 1 95 ? 23.340 7.892 -20.547 1.00 74.88 95 PHE A N 1
ATOM 776 C CA . PHE A 1 95 ? 22.563 6.664 -20.371 1.00 74.88 95 PHE A CA 1
ATOM 777 C C . PHE A 1 95 ? 22.747 5.647 -21.509 1.00 74.88 95 PHE A C 1
ATOM 779 O O . PHE A 1 95 ? 21.985 4.682 -21.587 1.00 74.88 95 PHE A O 1
ATOM 786 N N . CYS A 1 96 ? 23.753 5.824 -22.378 1.00 76.38 96 CYS A N 1
ATOM 787 C CA . CYS A 1 96 ? 24.000 4.951 -23.533 1.00 76.38 96 CYS A CA 1
ATOM 788 C C . CYS A 1 96 ? 24.170 3.476 -23.125 1.00 76.38 96 CYS A C 1
ATOM 790 O O . CYS A 1 96 ? 23.476 2.608 -23.654 1.00 76.38 96 CYS A O 1
ATOM 792 N N . SER A 1 97 ? 24.989 3.199 -22.105 1.00 79.94 97 SER A N 1
ATOM 793 C CA . SER A 1 97 ? 25.227 1.836 -21.603 1.00 79.94 97 SER A CA 1
ATOM 794 C C . SER A 1 97 ? 23.979 1.177 -21.007 1.00 79.94 97 SER A C 1
ATOM 796 O O . SER A 1 97 ? 23.784 -0.026 -21.147 1.00 79.94 97 SER A O 1
ATOM 798 N N . ILE A 1 98 ? 23.109 1.956 -20.353 1.00 82.81 98 ILE A N 1
ATOM 799 C CA . ILE A 1 98 ? 21.846 1.443 -19.799 1.00 82.81 98 ILE A CA 1
ATOM 800 C C . ILE A 1 98 ? 20.843 1.159 -20.919 1.00 82.81 98 ILE A C 1
ATOM 802 O O . ILE A 1 98 ? 20.143 0.147 -20.880 1.00 82.81 98 ILE A O 1
ATOM 806 N N . ARG A 1 99 ? 20.790 2.024 -21.937 1.00 83.19 99 ARG A N 1
ATOM 807 C CA . ARG A 1 99 ? 19.895 1.881 -23.088 1.00 83.19 99 ARG A CA 1
ATOM 808 C C . ARG A 1 99 ? 20.268 0.668 -23.946 1.00 83.19 99 ARG A C 1
ATOM 810 O O . ARG A 1 99 ? 19.382 -0.111 -24.288 1.00 83.19 99 ARG A O 1
ATOM 817 N N . SER A 1 100 ? 21.552 0.473 -24.252 1.00 83.69 100 SER A N 1
ATOM 818 C CA . SER A 1 100 ? 22.022 -0.674 -25.045 1.00 83.69 100 SER A CA 1
ATOM 819 C C . SER A 1 100 ? 21.820 -2.004 -24.317 1.00 83.69 100 SER A C 1
ATOM 821 O O . SER A 1 100 ? 21.342 -2.962 -24.921 1.00 83.69 100 SER A O 1
ATOM 823 N N . TRP A 1 101 ? 22.083 -2.049 -23.008 1.00 86.00 101 TRP A N 1
ATOM 824 C CA . TRP A 1 101 ? 21.795 -3.221 -22.181 1.00 86.00 101 TRP A C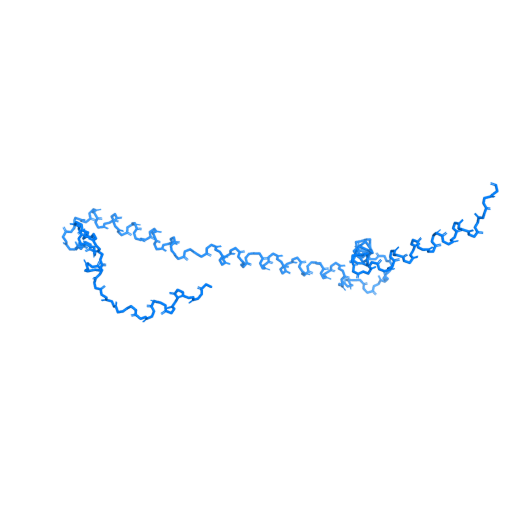A 1
ATOM 825 C C . TRP A 1 101 ? 20.294 -3.543 -22.132 1.00 86.00 101 TRP A C 1
ATOM 827 O O . TRP A 1 101 ? 19.905 -4.693 -22.335 1.00 86.00 101 TRP A O 1
ATOM 837 N N . PHE A 1 102 ? 19.439 -2.536 -21.923 1.00 85.56 102 PHE A N 1
ATOM 838 C CA . PHE A 1 102 ? 17.988 -2.729 -21.862 1.00 85.56 102 PHE A CA 1
ATOM 839 C C . PHE A 1 102 ? 17.416 -3.240 -23.189 1.00 85.56 102 PHE A C 1
ATOM 841 O O . PHE A 1 102 ? 16.615 -4.178 -23.191 1.00 85.56 102 PHE A O 1
ATOM 848 N N . PHE A 1 103 ? 17.833 -2.659 -24.319 1.00 83.75 103 PHE A N 1
ATOM 849 C CA . PHE A 1 103 ? 17.397 -3.118 -25.641 1.00 83.75 103 PHE A CA 1
ATOM 850 C C . PHE A 1 103 ? 17.979 -4.487 -26.019 1.00 83.75 103 PHE A C 1
ATOM 852 O O . PHE A 1 103 ? 17.283 -5.269 -26.660 1.00 83.75 103 PHE A O 1
ATOM 859 N N . GLY A 1 104 ? 19.190 -4.827 -25.564 1.00 83.69 104 GLY A N 1
ATOM 860 C CA . GLY A 1 104 ? 19.746 -6.176 -25.711 1.00 83.69 104 GLY A CA 1
ATOM 861 C C . GLY A 1 104 ? 18.939 -7.230 -24.945 1.00 83.69 104 GLY A C 1
ATOM 862 O O . GLY A 1 104 ? 18.565 -8.256 -25.506 1.00 83.69 104 GLY A O 1
ATOM 863 N N . LEU A 1 105 ? 18.586 -6.942 -23.690 1.00 86.00 105 LEU A N 1
ATOM 864 C CA . LEU A 1 105 ? 17.815 -7.854 -22.840 1.00 86.00 105 LEU A CA 1
ATOM 865 C C . LEU A 1 105 ? 16.352 -7.994 -23.289 1.00 86.00 105 LEU A C 1
ATOM 867 O O . LEU A 1 105 ? 15.794 -9.088 -23.276 1.00 86.00 105 LEU A O 1
ATOM 871 N N . THR A 1 106 ? 15.713 -6.898 -23.705 1.00 83.94 106 THR A N 1
ATOM 872 C CA . THR A 1 106 ? 14.350 -6.963 -24.260 1.00 83.94 106 THR A CA 1
ATOM 873 C C . THR A 1 106 ? 14.329 -7.640 -25.630 1.00 83.94 106 THR A C 1
ATOM 875 O O . THR A 1 106 ? 13.412 -8.411 -25.902 1.00 83.94 106 THR A O 1
ATOM 878 N N . GLY A 1 107 ? 15.350 -7.436 -26.465 1.00 77.88 107 GLY A N 1
ATOM 879 C CA . GLY A 1 107 ? 15.511 -8.159 -27.727 1.00 77.88 107 GLY A CA 1
ATOM 880 C C . GLY A 1 107 ? 15.561 -9.680 -27.546 1.00 77.88 107 GLY A C 1
ATOM 881 O O . GLY A 1 107 ? 14.886 -10.390 -28.287 1.00 77.88 107 GLY A O 1
ATOM 882 N N . ASP A 1 108 ? 16.285 -10.161 -26.534 1.00 79.31 108 ASP A N 1
ATOM 883 C CA . ASP A 1 108 ? 16.392 -11.585 -26.175 1.00 79.31 108 ASP A CA 1
ATOM 884 C C . ASP A 1 108 ? 15.069 -12.181 -25.685 1.00 79.31 108 ASP A C 1
ATOM 886 O O . ASP A 1 108 ? 14.588 -13.194 -26.193 1.00 79.31 108 ASP A O 1
ATOM 890 N N . LEU A 1 109 ? 14.399 -11.484 -24.769 1.00 79.75 109 LEU A N 1
ATOM 891 C CA . LEU A 1 109 ? 13.156 -11.977 -24.182 1.00 79.75 109 LEU A CA 1
ATOM 892 C C . LEU A 1 109 ? 11.964 -11.968 -25.150 1.00 79.75 109 LEU A C 1
ATOM 894 O O . LEU A 1 109 ? 11.094 -12.833 -25.043 1.00 79.75 109 LEU A O 1
ATOM 898 N N . PHE A 1 110 ? 11.888 -10.994 -26.063 1.00 78.69 110 PHE A N 1
ATOM 899 C CA . PHE A 1 110 ? 10.739 -10.844 -26.964 1.00 78.69 110 PHE A CA 1
ATOM 900 C C . PHE A 1 110 ? 10.934 -11.492 -28.344 1.00 78.69 110 PHE A C 1
ATOM 902 O O . PHE A 1 110 ? 9.934 -11.784 -28.998 1.00 78.69 110 PHE A O 1
ATOM 909 N N . ASN A 1 111 ? 12.172 -11.757 -28.783 1.00 76.56 111 ASN A N 1
ATOM 910 C CA . ASN A 1 111 ? 12.464 -12.420 -30.060 1.00 76.56 111 ASN A CA 1
ATOM 911 C C . ASN A 1 111 ? 13.388 -13.640 -29.868 1.00 76.56 111 ASN A C 1
ATOM 913 O O . ASN A 1 111 ? 14.550 -13.591 -30.261 1.00 76.56 111 ASN A O 1
ATOM 917 N N . PRO A 1 112 ? 12.892 -14.786 -29.364 1.00 69.06 112 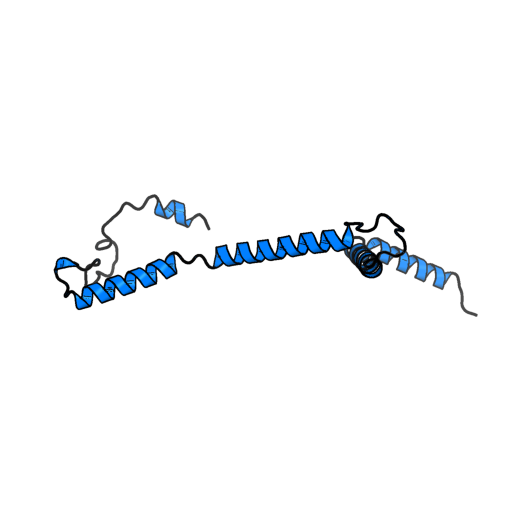PRO A N 1
ATOM 918 C CA . PRO A 1 112 ? 13.722 -15.985 -29.172 1.00 69.06 112 PRO A CA 1
ATOM 919 C C . PRO A 1 112 ? 14.277 -16.565 -30.490 1.00 69.06 112 PRO A C 1
ATOM 921 O O . PRO A 1 112 ? 15.220 -17.360 -30.494 1.00 69.06 112 PRO A O 1
ATOM 924 N N . GLU A 1 113 ? 13.702 -16.170 -31.629 1.00 67.88 113 GLU A N 1
ATOM 925 C CA . GLU A 1 113 ? 14.128 -16.601 -32.961 1.00 67.88 113 GLU A CA 1
ATOM 926 C C . GLU A 1 113 ? 15.525 -16.076 -33.336 1.00 67.88 113 GLU A C 1
ATOM 928 O O . GLU A 1 113 ? 16.235 -16.736 -34.095 1.00 67.88 113 GLU A O 1
ATOM 933 N N . THR A 1 114 ? 15.962 -14.932 -32.790 1.00 66.06 114 THR A N 1
ATOM 934 C CA . THR A 1 114 ? 17.307 -14.377 -33.043 1.00 66.06 114 THR A CA 1
ATOM 935 C C . THR A 1 114 ? 18.391 -15.236 -32.391 1.00 66.06 114 THR A C 1
ATOM 937 O O . THR A 1 114 ? 19.378 -15.571 -33.043 1.00 66.06 114 THR A O 1
ATOM 940 N N . PHE A 1 115 ? 18.153 -15.718 -31.167 1.00 63.91 115 PHE A N 1
ATOM 941 C CA . PHE A 1 115 ? 19.033 -16.661 -30.462 1.00 63.91 115 PHE A CA 1
ATOM 942 C C . PHE A 1 115 ? 19.136 -18.004 -31.182 1.00 63.91 115 PHE A C 1
ATOM 944 O O . PHE A 1 115 ? 20.195 -18.638 -31.226 1.00 63.91 115 PHE A O 1
ATOM 951 N N . ARG A 1 116 ? 18.026 -18.456 -31.777 1.00 63.78 116 ARG A N 1
ATOM 952 C CA . ARG A 1 116 ? 17.996 -19.703 -32.546 1.00 63.78 116 ARG A CA 1
ATOM 953 C C . ARG A 1 116 ? 18.799 -19.599 -33.843 1.00 63.78 116 ARG A C 1
ATOM 955 O O . ARG A 1 116 ? 19.473 -20.568 -34.193 1.00 63.78 116 ARG A O 1
ATOM 962 N N . ARG A 1 117 ? 18.748 -18.439 -34.507 1.00 64.88 117 ARG A N 1
ATOM 963 C CA . ARG A 1 117 ? 19.531 -18.117 -35.713 1.00 64.88 117 ARG A CA 1
ATOM 964 C C . ARG A 1 117 ? 21.024 -18.056 -35.397 1.00 64.88 117 ARG A C 1
ATOM 966 O O . ARG A 1 117 ? 21.789 -18.790 -36.008 1.00 64.88 117 ARG A O 1
ATOM 973 N N . GLU A 1 118 ? 21.417 -17.328 -34.353 1.00 67.12 118 GLU A N 1
ATOM 974 C CA . GLU A 1 118 ? 22.828 -17.189 -33.962 1.00 67.12 118 GLU A CA 1
ATOM 975 C C . GLU A 1 118 ? 23.468 -18.548 -33.606 1.00 67.12 118 GLU A C 1
ATOM 977 O O . GLU A 1 118 ? 24.584 -18.871 -34.024 1.00 67.12 118 GLU A O 1
ATOM 982 N N . LYS A 1 119 ? 22.726 -19.421 -32.909 1.00 68.56 119 LYS A N 1
ATOM 983 C CA . LYS A 1 119 ? 23.186 -20.782 -32.586 1.00 68.56 119 LYS A CA 1
ATOM 984 C C . LYS A 1 119 ? 23.276 -21.695 -33.815 1.00 68.56 119 LYS A C 1
ATOM 986 O O . LYS A 1 119 ? 24.110 -22.603 -33.828 1.00 68.56 119 LYS A O 1
ATOM 991 N N . GLN A 1 120 ? 22.417 -21.498 -34.818 1.00 70.88 120 GLN A N 1
ATOM 992 C CA . GLN A 1 120 ? 22.497 -22.215 -36.094 1.00 70.88 120 GLN A CA 1
ATOM 993 C C . GLN A 1 120 ? 23.712 -21.755 -36.893 1.00 70.88 120 GLN A C 1
ATOM 995 O O . GLN A 1 120 ? 24.499 -22.616 -37.273 1.00 70.88 120 GLN A O 1
ATOM 1000 N N . ASP A 1 121 ? 23.922 -20.445 -37.023 1.00 71.44 121 ASP A N 1
ATOM 1001 C CA . ASP A 1 121 ? 25.047 -19.851 -37.751 1.00 71.44 121 ASP A CA 1
ATOM 1002 C C . ASP A 1 121 ? 26.393 -20.296 -37.162 1.00 71.44 121 ASP A C 1
ATOM 1004 O O . ASP A 1 121 ? 27.281 -20.740 -37.895 1.00 71.44 121 ASP A O 1
ATOM 1008 N N . THR A 1 122 ? 26.500 -20.313 -35.828 1.00 72.06 122 THR A N 1
ATOM 1009 C CA . THR A 1 122 ? 27.687 -20.801 -35.104 1.00 72.06 122 THR A CA 1
ATOM 1010 C C . THR A 1 122 ? 27.928 -22.302 -35.322 1.00 72.06 122 THR A C 1
ATOM 1012 O O . THR A 1 122 ? 29.070 -22.738 -35.471 1.00 72.06 122 THR A O 1
ATOM 1015 N N . ARG A 1 123 ? 26.861 -23.115 -35.392 1.00 67.94 123 ARG A N 1
ATOM 1016 C CA . ARG A 1 123 ? 26.956 -24.553 -35.706 1.00 67.94 123 ARG A CA 1
ATOM 1017 C C . ARG A 1 123 ? 27.369 -24.798 -37.154 1.00 67.94 123 ARG A C 1
ATOM 1019 O O . ARG A 1 123 ? 28.219 -25.650 -37.390 1.00 67.94 123 ARG A O 1
ATOM 1026 N N . SER A 1 124 ? 26.810 -24.069 -38.116 1.00 70.75 124 SER A N 1
ATOM 1027 C CA . SER A 1 124 ? 27.229 -24.159 -39.520 1.00 70.75 124 SER A CA 1
ATOM 1028 C C . SER A 1 124 ? 28.671 -23.689 -39.715 1.00 70.75 124 SER A C 1
ATOM 1030 O O . SER A 1 124 ? 29.411 -24.334 -40.451 1.00 70.75 124 SER A O 1
ATOM 1032 N N . ALA A 1 125 ? 29.117 -22.654 -38.996 1.00 68.62 125 ALA A N 1
ATOM 1033 C CA . ALA A 1 125 ? 30.512 -22.212 -39.017 1.00 68.62 125 ALA A CA 1
ATOM 1034 C C . ALA A 1 125 ? 31.482 -23.278 -38.467 1.00 68.62 125 ALA A C 1
ATOM 1036 O O . ALA A 1 125 ? 32.576 -23.446 -39.004 1.00 68.62 125 ALA A O 1
ATOM 1037 N N . GLN A 1 126 ? 31.074 -24.048 -37.451 1.00 68.50 126 GLN A N 1
ATOM 1038 C CA . GLN A 1 126 ? 31.850 -25.191 -36.947 1.00 68.50 126 GLN A CA 1
ATOM 1039 C C . GLN A 1 126 ? 31.874 -26.388 -37.909 1.00 68.50 126 GLN A C 1
ATOM 1041 O O . GLN A 1 126 ? 32.865 -27.108 -37.947 1.00 68.50 126 GLN A O 1
ATOM 1046 N N . ILE A 1 127 ? 30.816 -26.605 -38.695 1.00 66.00 127 ILE A N 1
ATOM 1047 C CA . ILE A 1 127 ? 30.755 -27.696 -39.686 1.00 66.00 127 ILE A CA 1
ATOM 1048 C C . ILE A 1 127 ? 31.618 -27.378 -40.922 1.00 66.00 127 ILE A C 1
ATOM 1050 O O . ILE A 1 127 ? 32.184 -28.286 -41.524 1.00 66.00 127 ILE A O 1
ATOM 1054 N N . ILE A 1 128 ? 31.742 -26.098 -41.294 1.00 63.66 128 ILE A N 1
ATOM 1055 C CA . ILE A 1 128 ? 32.498 -25.646 -42.479 1.00 63.66 1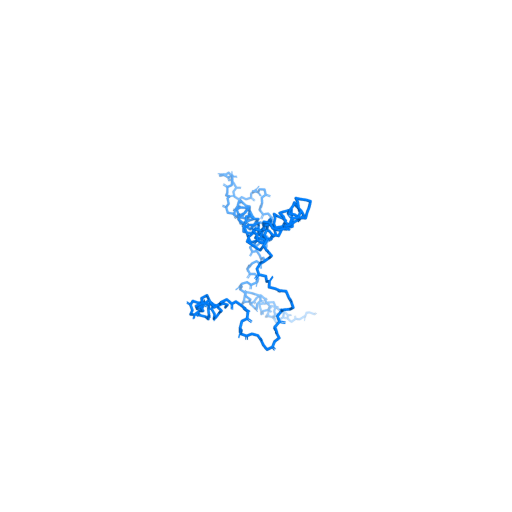28 ILE A CA 1
ATOM 1056 C C . ILE A 1 128 ? 34.012 -25.551 -42.212 1.00 63.66 128 ILE A C 1
ATOM 1058 O O . ILE A 1 128 ? 34.796 -25.546 -43.158 1.00 63.66 128 ILE A O 1
ATOM 1062 N N . SER A 1 129 ? 34.443 -25.534 -40.948 1.00 61.62 129 SER A N 1
ATOM 1063 C CA . SER A 1 129 ? 35.860 -25.603 -40.575 1.00 61.62 129 SER A CA 1
ATOM 1064 C C . SER A 1 129 ? 36.200 -27.005 -40.047 1.00 61.62 129 SER A C 1
ATOM 1066 O O . SER A 1 129 ? 36.201 -27.212 -38.830 1.00 61.62 129 SER A O 1
ATOM 1068 N N . PRO A 1 130 ? 36.452 -28.003 -40.923 1.00 56.88 130 PRO A N 1
ATOM 1069 C CA . PRO A 1 130 ? 36.993 -29.277 -40.479 1.00 56.88 130 PRO A CA 1
ATOM 1070 C C . PRO A 1 130 ? 38.379 -29.015 -39.884 1.00 56.88 130 PRO A C 1
ATOM 1072 O O . PRO A 1 130 ? 39.224 -28.373 -40.510 1.00 56.88 130 PRO A O 1
ATOM 1075 N N . GLY A 1 131 ? 38.567 -29.458 -38.641 1.00 63.75 131 GLY A N 1
ATOM 1076 C CA . GLY A 1 131 ? 39.792 -29.257 -37.877 1.00 63.75 131 GLY A CA 1
ATOM 1077 C C . GLY A 1 131 ? 41.050 -29.619 -38.669 1.00 63.75 131 GLY A C 1
ATOM 1078 O O . GLY A 1 131 ? 41.076 -30.612 -39.396 1.00 63.75 131 GLY A O 1
ATOM 1079 N N . LYS A 1 132 ? 42.079 -28.782 -38.512 1.00 46.44 132 LYS A N 1
ATOM 1080 C CA . LYS A 1 132 ? 43.469 -29.203 -38.698 1.00 46.44 132 LYS A CA 1
ATOM 1081 C C . LYS A 1 132 ? 43.877 -30.131 -37.565 1.00 46.44 132 LYS A C 1
ATOM 1083 O O . LYS A 1 132 ? 43.432 -29.863 -36.425 1.00 46.44 132 LYS A O 1
#

Organism: Blumeria graminis f. sp. hordei (strain DH14) (NC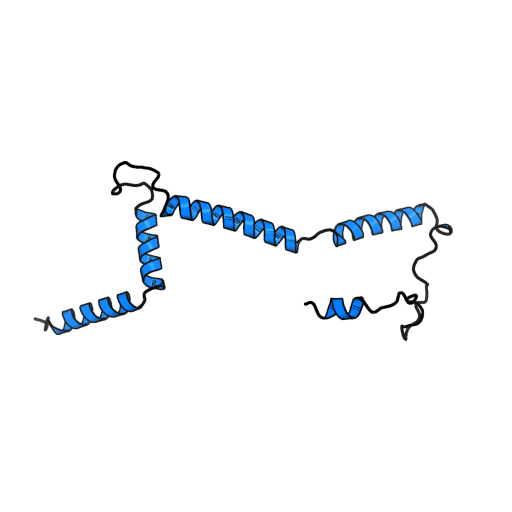BI:txid546991)

Sequence (132 aa):
MFTTLIRRAGLEKVPFANITCYKSKKVWPPDFSKLSAKQQFRFERKLKRRSKLKWARPRWVKGVKIAQLSSILIVMVYGVLFMDLSAQDSRNGPFCSIRSWFFGLTGDLFNPETFRREKQDTRSAQIISPGK

Secondary structure (DSSP, 8-state):
--HHHHHHHT-----TTSSSSS--SS-SS--GGGS-HHHHHHHHHHHHHHHHHHH--HHHHHHHHHHHHHHHHHHHHHHHHT----SS-TTS-TTHHHHHHHHHHHHHHH-HHHHHHHHHHHHHHHHHS---

Radius of gyration: 34.06 Å; chains: 1; bounding box: 81×46×76 Å